Protein AF-A0A151Z3R8-F1 (afdb_monomer_lite)

Secondary structure (DSSP, 8-state):
--------------------S-------S----TTSPPPTTHHHHHHHHHHHHHHHHHHHHHHHHHHHHHHHHHHHHHHHHHHHHHHHHHHHHHHHHHHHHHHHHHHHHHHHHHHHHHHHHT----------------------

Foldseek 3Di:
DDDPPPPDDPPPPPPPPPVPPPVPDDDDPDDDDPPDDDDPCVVVVCVVVVVVVVVVVVVVVVVVVVVVVVVVVVVVVVVVVVVVVVVVVVVVVVVVVVVVVVVVVVVVVVVVVVVVVVVVVPPDPDDDDDDDDDDDDDDDDDDD

pLDDT: mean 78.14, std 20.74, range [36.41, 97.56]

Organism: Tieghemostelium lacteum (NCBI:txid361077)

Radius of gyration: 46.42 Å; chains: 1; bounding box: 82×91×121 Å

Sequence (144 aa):
MSENANKENDKGTSTGTGTGIGEDFKIIAHITSSTAGSCSGDFHVYRTQRRKEINRLEKLEQEEKETQENNDFIQRREAIILENELKVKKKAEQRKKTKQRKQHSQIRKKLKEAIKEQEEKHKPTTTTSDSQLNNDIQIKTTTN

InterPro domains:
  IPR009548 PRKR-interacting protein 1 [PF06658] (24-132)
  IPR009548 PRKR-interacting protein 1 [PTHR13507] (27-128)

Structure (mmCIF, N/CA/C/O backbone):
data_AF-A0A151Z3R8-F1
#
_entry.id   AF-A0A151Z3R8-F1
#
loop_
_atom_site.group_PDB
_atom_site.id
_atom_site.type_symbol
_atom_site.label_atom_id
_atom_site.label_alt_id
_atom_site.label_comp_id
_atom_site.label_asym_id
_atom_site.label_entity_id
_atom_site.label_seq_id
_atom_site.pdbx_PDB_ins_code
_atom_site.Cartn_x
_atom_site.Cartn_y
_atom_site.Cartn_z
_atom_site.occupancy
_atom_site.B_iso_or_equiv
_atom_site.auth_seq_id
_atom_site.auth_comp_id
_atom_site.auth_asym_id
_atom_site.auth_atom_id
_atom_site.pdbx_PDB_model_num
ATOM 1 N N . MET A 1 1 ? -13.350 47.259 5.252 1.00 46.69 1 MET A N 1
ATOM 2 C CA . MET A 1 1 ? -12.585 47.033 4.011 1.00 46.69 1 MET A CA 1
ATOM 3 C C . MET A 1 1 ? -11.923 45.678 4.147 1.00 46.69 1 MET A C 1
ATOM 5 O O . MET A 1 1 ? -10.962 45.537 4.887 1.00 46.69 1 MET A O 1
ATOM 9 N N . SER A 1 2 ? -12.594 44.670 3.602 1.00 53.25 2 SER A N 1
ATOM 10 C CA . SER A 1 2 ? -12.268 43.249 3.681 1.00 53.25 2 SER A CA 1
ATOM 11 C C . SER A 1 2 ? -11.411 42.849 2.489 1.00 53.25 2 SER A C 1
ATOM 13 O O . SER A 1 2 ? -11.847 43.055 1.360 1.00 53.25 2 SER A O 1
ATOM 15 N N . GLU A 1 3 ? -10.286 42.186 2.718 1.00 56.53 3 GLU A N 1
ATOM 16 C CA . GLU A 1 3 ? -9.608 41.417 1.672 1.00 56.53 3 GLU A CA 1
ATOM 17 C C . GLU A 1 3 ? -9.412 39.990 2.168 1.00 56.53 3 GLU A C 1
ATOM 19 O O . GLU A 1 3 ? -8.416 39.615 2.780 1.00 56.53 3 GLU A O 1
ATOM 24 N N . ASN A 1 4 ? -10.462 39.204 1.944 1.00 58.84 4 ASN A N 1
ATOM 25 C CA . ASN A 1 4 ? -10.446 37.758 2.038 1.00 58.84 4 ASN A CA 1
ATOM 26 C C . ASN A 1 4 ? -10.024 37.250 0.651 1.00 58.84 4 ASN A C 1
ATOM 28 O O . ASN A 1 4 ? -10.861 37.078 -0.234 1.00 58.84 4 ASN A O 1
ATOM 32 N N . ALA A 1 5 ? -8.717 37.123 0.419 1.00 60.62 5 ALA A N 1
ATOM 33 C CA . ALA A 1 5 ? -8.195 36.599 -0.836 1.00 60.62 5 ALA A CA 1
ATOM 34 C C . ALA A 1 5 ? -8.339 35.074 -0.827 1.00 60.62 5 ALA A C 1
ATOM 36 O O . ALA A 1 5 ? -7.552 34.354 -0.210 1.00 60.62 5 ALA A O 1
ATOM 37 N N . ASN A 1 6 ? -9.396 34.609 -1.494 1.00 62.31 6 ASN A N 1
ATOM 38 C CA . ASN A 1 6 ? -9.597 33.225 -1.893 1.00 62.31 6 ASN A CA 1
ATOM 39 C C . ASN A 1 6 ? -8.296 32.662 -2.472 1.00 62.31 6 ASN A C 1
ATOM 41 O O . ASN A 1 6 ? -7.887 33.005 -3.579 1.00 62.31 6 ASN A O 1
ATOM 45 N N . LYS A 1 7 ? -7.652 31.780 -1.707 1.00 57.34 7 LYS A N 1
ATOM 46 C CA . LYS A 1 7 ? -6.597 30.904 -2.201 1.00 57.34 7 LYS A CA 1
ATOM 47 C C . LYS A 1 7 ? -7.299 29.874 -3.077 1.00 57.34 7 LYS A C 1
ATOM 49 O O . LYS A 1 7 ? -7.835 28.886 -2.576 1.00 57.34 7 LYS A O 1
ATOM 54 N N . GLU A 1 8 ? -7.429 30.209 -4.355 1.00 55.72 8 GLU A N 1
ATOM 55 C CA . GLU A 1 8 ? -8.049 29.349 -5.348 1.00 55.72 8 GLU A CA 1
ATOM 56 C C . GLU A 1 8 ? -7.381 27.978 -5.304 1.00 55.72 8 GLU A C 1
ATOM 58 O O . GLU A 1 8 ? -6.158 27.833 -5.285 1.00 55.72 8 GLU A O 1
ATOM 63 N N . ASN A 1 9 ? -8.239 26.974 -5.189 1.00 55.72 9 ASN A N 1
ATOM 64 C CA . ASN A 1 9 ? -7.881 25.577 -5.195 1.00 55.72 9 ASN A CA 1
ATOM 65 C C . ASN A 1 9 ? -7.279 25.251 -6.565 1.00 55.72 9 ASN A C 1
ATOM 67 O O . ASN A 1 9 ? -8.022 24.963 -7.503 1.00 55.72 9 ASN A O 1
ATOM 71 N N . ASP A 1 10 ? -5.951 25.266 -6.665 1.00 49.81 10 ASP A N 1
ATOM 72 C CA . ASP A 1 10 ? -5.238 24.557 -7.721 1.00 49.81 10 ASP A CA 1
ATOM 73 C C . ASP A 1 10 ? -5.487 23.063 -7.497 1.00 49.81 10 ASP A C 1
ATOM 75 O O . ASP A 1 10 ? -4.781 22.366 -6.762 1.00 49.81 10 ASP A O 1
ATOM 79 N N . LYS A 1 11 ? -6.609 22.582 -8.038 1.00 50.00 11 LYS A N 1
ATOM 80 C CA . LYS A 1 11 ? -6.845 21.159 -8.199 1.00 50.00 11 LYS A CA 1
ATOM 81 C C . LYS A 1 11 ? -5.826 20.701 -9.224 1.00 50.00 11 LYS A C 1
ATOM 83 O O . LYS A 1 11 ? -6.122 20.698 -10.413 1.00 50.00 11 LYS A O 1
ATOM 88 N N . GLY A 1 12 ? -4.651 20.312 -8.732 1.00 43.31 12 GLY A N 1
ATOM 89 C CA . GLY A 1 12 ? -3.671 19.547 -9.477 1.00 43.31 12 GLY A CA 1
ATOM 90 C C . GLY A 1 12 ? -4.388 18.362 -10.102 1.00 43.31 12 GLY A C 1
ATOM 91 O O . GLY A 1 12 ? -4.686 17.367 -9.440 1.00 43.31 12 GLY A O 1
ATOM 92 N N . THR A 1 13 ? -4.761 18.530 -11.365 1.00 46.94 13 THR A N 1
ATOM 93 C CA . THR A 1 13 ? -5.327 17.489 -12.203 1.00 46.94 13 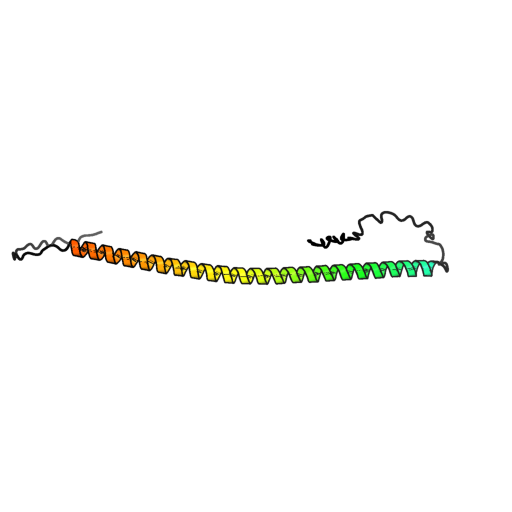THR A CA 1
ATOM 94 C C . THR A 1 13 ? -4.315 16.362 -12.155 1.00 46.94 13 THR A C 1
ATOM 96 O O . THR A 1 13 ? -3.179 16.549 -12.587 1.00 46.94 13 THR A O 1
ATOM 99 N N . SER A 1 14 ? -4.680 15.224 -11.563 1.00 47.03 14 SER A N 1
ATOM 100 C CA . SER A 1 14 ? -3.829 14.045 -11.589 1.00 47.03 14 SER A CA 1
ATOM 101 C C . SER A 1 14 ? -3.620 13.710 -13.058 1.00 47.03 14 SER A C 1
ATOM 103 O O . SER A 1 14 ? -4.516 13.166 -13.708 1.00 47.03 14 SER A O 1
ATOM 105 N N . THR A 1 15 ? -2.465 14.071 -13.608 1.00 45.28 15 THR A N 1
ATOM 106 C CA . THR A 1 15 ? -2.008 13.571 -14.897 1.00 45.28 15 THR A CA 1
ATOM 107 C C . THR A 1 15 ? -1.653 12.112 -14.673 1.00 45.28 15 THR A C 1
ATOM 109 O O . THR A 1 15 ? -0.485 11.732 -14.603 1.00 45.28 15 THR A O 1
ATOM 112 N N . GLY A 1 16 ? -2.688 11.293 -14.485 1.00 47.25 16 GLY A N 1
ATOM 113 C CA . GLY A 1 16 ? -2.610 9.867 -14.666 1.00 47.25 16 GLY A CA 1
ATOM 114 C C . GLY A 1 16 ? -2.207 9.691 -16.112 1.00 47.25 16 GLY A C 1
ATOM 115 O O . GLY A 1 16 ? -3.046 9.715 -17.008 1.00 47.25 16 GLY A O 1
ATOM 116 N N . THR A 1 17 ? -0.908 9.547 -16.347 1.00 50.28 17 THR A N 1
ATOM 117 C CA . THR A 1 17 ? -0.394 8.941 -17.568 1.00 50.28 17 THR A CA 1
ATOM 118 C C . THR A 1 17 ? -0.711 7.455 -17.469 1.00 50.28 17 THR A C 1
ATOM 120 O O . THR A 1 17 ? 0.167 6.600 -17.388 1.00 50.28 17 THR A O 1
ATOM 123 N N . GLY A 1 18 ? -2.014 7.153 -17.428 1.00 45.25 18 GLY A N 1
ATOM 124 C CA . GLY A 1 18 ? -2.528 5.849 -17.767 1.00 45.25 18 GLY A CA 1
ATOM 125 C C . GLY A 1 18 ? -1.979 5.596 -19.151 1.00 45.25 18 GLY A C 1
ATOM 126 O O . GLY A 1 18 ? -2.388 6.239 -20.116 1.00 45.25 18 GLY A O 1
ATOM 127 N N . THR A 1 19 ? -0.971 4.734 -19.222 1.00 54.62 19 THR A N 1
ATOM 128 C CA . THR A 1 19 ? -0.481 4.197 -20.484 1.00 54.62 19 THR A CA 1
ATOM 129 C C . THR A 1 19 ? -1.569 3.225 -20.918 1.00 54.62 19 THR A C 1
ATOM 131 O O . THR A 1 19 ? -1.480 2.017 -20.728 1.00 54.62 19 THR A O 1
ATOM 134 N N . GLY A 1 20 ? -2.699 3.806 -21.322 1.00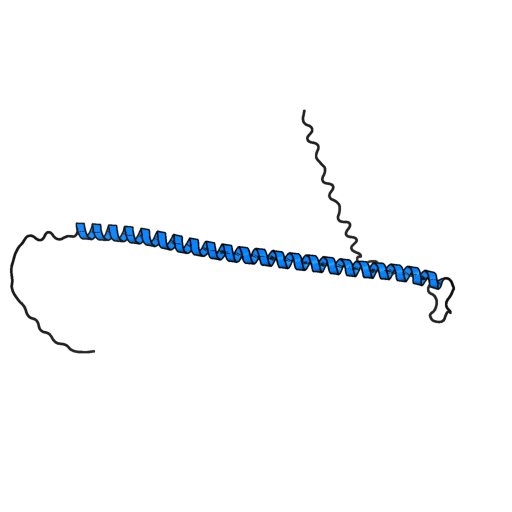 45.22 20 GLY A N 1
ATOM 135 C CA . GLY A 1 20 ? -3.838 3.101 -21.851 1.00 45.22 20 GLY A CA 1
ATOM 136 C C . GLY A 1 20 ? -3.375 2.425 -23.123 1.00 45.22 20 GLY A C 1
ATOM 137 O O . GLY A 1 20 ? -2.820 3.084 -23.997 1.00 45.22 20 GLY A O 1
ATOM 138 N N . ILE A 1 21 ? -3.548 1.107 -23.148 1.00 51.25 21 ILE A N 1
ATOM 139 C CA . ILE A 1 21 ? -4.017 0.297 -24.280 1.00 51.25 21 ILE A CA 1
ATOM 140 C C . ILE A 1 21 ? -4.467 1.211 -25.438 1.00 51.25 21 ILE A C 1
ATOM 142 O O . ILE A 1 21 ? -5.601 1.680 -25.458 1.00 51.25 21 ILE A O 1
ATOM 146 N N . GLY A 1 22 ? -3.528 1.613 -26.285 1.00 48.06 22 GLY A N 1
ATOM 147 C CA . GLY A 1 22 ? -3.588 2.883 -27.013 1.00 48.06 22 GLY A CA 1
ATOM 148 C C . GLY A 1 22 ? -2.234 3.320 -27.575 1.00 48.06 22 GLY A C 1
ATOM 149 O O . GLY A 1 22 ? -2.182 4.203 -28.426 1.00 48.06 22 GLY A O 1
ATOM 150 N N . GLU A 1 23 ? -1.140 2.632 -27.229 1.00 62.19 23 GLU A N 1
ATOM 151 C CA . GLU A 1 23 ? -0.006 2.477 -28.155 1.00 62.19 23 GLU A CA 1
ATOM 152 C C . GLU A 1 23 ? -0.317 1.393 -29.206 1.00 62.19 23 GLU A C 1
ATOM 154 O O . GLU A 1 23 ? 0.480 0.498 -29.489 1.00 62.19 23 GLU A O 1
ATOM 159 N N . ASP A 1 24 ? -1.513 1.452 -29.784 1.00 61.38 24 ASP A N 1
ATOM 160 C CA . ASP A 1 24 ? -1.998 0.446 -30.714 1.00 61.38 24 ASP A CA 1
ATOM 161 C C . ASP A 1 24 ? -1.478 0.792 -32.119 1.00 61.38 24 ASP A C 1
ATOM 163 O O . ASP A 1 24 ? -1.947 1.704 -32.796 1.00 61.38 24 ASP A O 1
ATOM 167 N N . PHE A 1 25 ? -0.452 0.038 -32.524 1.00 64.94 25 PHE A N 1
ATOM 168 C CA . PHE A 1 25 ? 0.170 -0.025 -33.854 1.00 64.94 25 PHE A CA 1
ATOM 169 C C . PHE A 1 25 ? 0.959 1.205 -34.316 1.00 64.94 25 PHE A C 1
ATOM 171 O O . PHE A 1 25 ? 0.612 1.906 -35.269 1.00 64.94 25 PHE A O 1
ATOM 178 N N . LYS A 1 26 ? 2.163 1.364 -33.756 1.00 69.44 26 LYS A N 1
ATOM 179 C CA . LYS A 1 26 ? 3.213 2.134 -34.428 1.00 69.44 26 LYS A CA 1
ATOM 180 C C . LYS A 1 26 ? 3.757 1.347 -35.624 1.00 69.44 26 LYS A C 1
ATOM 182 O O . LYS A 1 26 ? 4.603 0.471 -35.462 1.00 69.44 26 LYS A O 1
ATOM 187 N N . ILE A 1 27 ? 3.308 1.692 -36.830 1.00 79.75 27 ILE A N 1
ATOM 188 C CA . ILE A 1 27 ? 3.903 1.188 -38.074 1.00 79.75 27 ILE A CA 1
ATOM 189 C C . ILE A 1 27 ? 5.352 1.683 -38.138 1.00 79.75 27 ILE A C 1
ATOM 191 O O . ILE A 1 27 ? 5.622 2.884 -38.215 1.00 79.75 27 ILE A O 1
ATOM 195 N N . ILE A 1 28 ? 6.301 0.753 -38.056 1.00 77.06 28 ILE A N 1
ATOM 196 C CA . ILE A 1 28 ? 7.723 1.058 -38.195 1.00 77.06 28 ILE A CA 1
ATOM 197 C C . ILE A 1 28 ? 8.005 1.165 -39.690 1.00 77.06 28 ILE A C 1
ATOM 199 O O . ILE A 1 28 ? 7.941 0.175 -40.408 1.00 77.06 28 ILE A O 1
ATOM 203 N N . ALA A 1 29 ? 8.304 2.376 -40.159 1.00 78.56 29 ALA A N 1
ATOM 204 C CA . ALA A 1 29 ? 8.536 2.626 -41.580 1.00 78.56 29 ALA A CA 1
ATOM 205 C C . ALA A 1 29 ? 9.744 1.848 -42.134 1.00 78.56 29 ALA A C 1
ATOM 207 O O . ALA A 1 29 ? 9.751 1.482 -43.305 1.00 78.56 29 ALA A O 1
ATOM 208 N N . HIS A 1 30 ? 10.765 1.591 -41.308 1.00 75.88 30 HIS A N 1
ATOM 209 C CA . HIS A 1 30 ? 12.004 0.927 -41.719 1.00 75.88 30 HIS A CA 1
ATOM 210 C C . HIS A 1 30 ? 12.158 -0.400 -40.966 1.00 75.88 30 HIS A C 1
ATOM 212 O O . HIS A 1 30 ? 12.635 -0.423 -39.831 1.00 75.88 30 HIS A O 1
ATOM 218 N N . ILE A 1 31 ? 11.720 -1.496 -41.589 1.00 79.38 31 ILE A N 1
ATOM 219 C CA . ILE A 1 31 ? 11.877 -2.860 -41.071 1.00 79.38 31 ILE A CA 1
ATOM 220 C C . ILE A 1 31 ? 12.889 -3.577 -41.959 1.00 79.38 31 ILE A C 1
ATOM 222 O O . ILE A 1 31 ? 12.653 -3.790 -43.147 1.00 79.38 31 ILE A O 1
ATOM 226 N N . THR A 1 32 ? 14.028 -3.931 -41.376 1.00 80.31 32 THR A N 1
ATOM 227 C CA . THR A 1 32 ? 15.046 -4.751 -42.032 1.00 80.31 32 THR A CA 1
ATOM 228 C C . THR A 1 32 ? 14.497 -6.170 -42.225 1.00 80.31 32 THR A C 1
ATOM 230 O O . THR A 1 32 ? 13.877 -6.725 -41.316 1.00 80.31 32 THR A O 1
ATOM 233 N N . SER A 1 33 ? 14.679 -6.759 -43.410 1.00 84.94 33 SER A N 1
ATOM 234 C CA . SER A 1 33 ? 14.212 -8.124 -43.679 1.00 84.94 33 SER A CA 1
ATOM 235 C C . SER A 1 33 ? 14.970 -9.144 -42.824 1.00 84.94 33 SER A C 1
ATOM 237 O O . SER A 1 33 ? 16.134 -8.942 -42.485 1.00 84.94 33 SER A O 1
ATOM 239 N N . SER A 1 34 ? 14.335 -10.274 -42.499 1.00 81.31 34 SER A N 1
ATOM 240 C CA . SER A 1 34 ? 14.901 -11.306 -41.610 1.00 81.31 34 SER A CA 1
ATOM 241 C C . SER A 1 34 ? 16.212 -11.936 -42.106 1.00 81.31 34 SER A C 1
ATOM 243 O O . SER A 1 34 ? 16.874 -12.634 -41.346 1.00 81.31 34 SER A O 1
ATOM 245 N N . THR A 1 35 ? 16.583 -11.707 -43.369 1.00 83.31 35 THR A N 1
ATOM 246 C CA . THR A 1 35 ? 17.795 -12.234 -44.013 1.00 83.31 35 THR A CA 1
ATOM 247 C C . THR A 1 35 ? 18.821 -11.157 -44.365 1.00 83.31 35 THR A C 1
ATOM 249 O O . THR A 1 35 ? 19.865 -11.485 -44.927 1.00 83.31 35 THR A O 1
ATOM 252 N N . ALA A 1 36 ? 18.544 -9.877 -44.104 1.00 83.75 36 ALA A N 1
ATOM 253 C CA . ALA A 1 36 ? 19.533 -8.833 -44.334 1.00 83.75 36 ALA A CA 1
ATOM 254 C C . ALA A 1 36 ? 20.613 -8.881 -43.240 1.00 83.75 36 ALA A C 1
ATOM 256 O O . ALA A 1 36 ? 20.323 -9.106 -42.066 1.00 83.75 36 ALA A O 1
ATOM 257 N N . GLY A 1 37 ? 21.875 -8.698 -43.636 1.00 83.00 37 GLY A N 1
ATOM 258 C CA . GLY A 1 37 ? 22.994 -8.617 -42.696 1.00 83.00 37 GLY A CA 1
ATOM 259 C C . GLY A 1 37 ? 22.893 -7.385 -41.793 1.00 83.00 37 GLY A C 1
ATOM 260 O O . GLY A 1 37 ? 22.216 -6.415 -42.134 1.00 83.00 37 GLY A O 1
ATOM 261 N N . SER A 1 38 ? 23.589 -7.407 -40.652 1.00 85.38 38 SER A N 1
ATOM 262 C CA . SER A 1 38 ? 23.593 -6.262 -39.737 1.00 85.38 38 SER A CA 1
ATOM 263 C C . SER A 1 38 ? 24.227 -5.037 -40.395 1.00 85.38 38 SER A C 1
ATOM 265 O O . SER A 1 38 ? 25.351 -5.091 -40.901 1.00 85.38 38 SER A O 1
ATOM 267 N N . CYS A 1 39 ? 23.494 -3.929 -40.378 1.00 83.19 39 CYS A N 1
ATOM 268 C CA . CYS A 1 39 ? 23.944 -2.631 -40.855 1.00 83.19 39 CYS A CA 1
ATOM 269 C C . CYS A 1 39 ? 24.474 -1.791 -39.681 1.00 83.19 39 CYS A C 1
ATOM 271 O O . CYS A 1 39 ? 24.040 -1.937 -38.540 1.00 83.19 39 CYS A O 1
ATOM 273 N N . SER A 1 40 ? 25.373 -0.840 -39.944 1.00 89.50 40 SER A N 1
ATOM 274 C CA . SER A 1 40 ? 25.941 0.056 -38.920 1.00 89.50 40 SER A CA 1
ATOM 275 C C . SER A 1 40 ? 24.892 0.880 -38.152 1.00 89.50 40 SER A C 1
ATOM 277 O O . SER A 1 40 ? 25.147 1.307 -37.025 1.00 89.50 40 SER A O 1
ATOM 279 N N . GLY A 1 41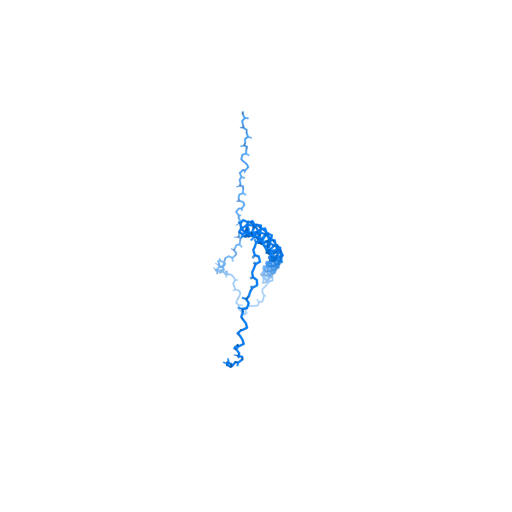 ? 23.699 1.077 -38.724 1.00 86.81 41 GLY A N 1
ATOM 280 C CA . GLY A 1 41 ? 22.569 1.750 -38.077 1.00 86.81 41 GLY A CA 1
ATOM 281 C C . GLY A 1 41 ? 21.817 0.899 -37.045 1.00 86.81 41 GLY A C 1
ATOM 282 O O . GLY A 1 41 ? 21.217 1.458 -36.121 1.00 86.81 41 GLY A O 1
ATOM 283 N N . ASP A 1 42 ? 21.893 -0.432 -37.136 1.00 87.31 42 ASP A N 1
ATOM 284 C CA . ASP A 1 42 ? 21.137 -1.352 -36.270 1.00 87.31 42 ASP A CA 1
ATOM 285 C C . ASP A 1 42 ? 21.562 -1.226 -34.805 1.00 87.31 42 ASP A C 1
ATOM 287 O O . ASP A 1 42 ? 20.744 -1.328 -33.888 1.00 87.31 42 ASP A O 1
ATOM 291 N N . PHE A 1 43 ? 22.839 -0.910 -34.570 1.00 89.62 43 PHE A N 1
ATOM 292 C CA . PHE A 1 43 ? 23.370 -0.680 -33.230 1.00 89.62 43 PHE A CA 1
ATOM 293 C C . PHE A 1 43 ? 22.625 0.444 -32.494 1.00 89.62 43 PHE A C 1
ATOM 295 O O . PHE A 1 43 ? 22.316 0.333 -31.304 1.00 89.62 43 PHE A O 1
ATOM 302 N N . HIS A 1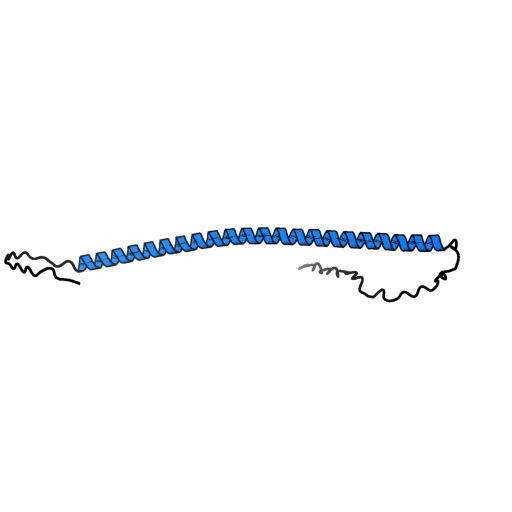 44 ? 22.316 1.545 -33.181 1.00 91.38 44 HIS A N 1
ATOM 303 C CA . HIS A 1 44 ? 21.597 2.659 -32.567 1.00 91.38 44 HIS A CA 1
ATOM 304 C C . HIS A 1 44 ? 20.122 2.336 -32.335 1.00 91.38 44 HIS A C 1
ATOM 306 O O . HIS A 1 44 ? 19.580 2.725 -31.296 1.00 91.38 44 HIS A O 1
ATOM 312 N N . VAL A 1 45 ? 19.499 1.572 -33.235 1.00 88.06 45 VAL A N 1
ATOM 313 C CA . VAL A 1 45 ? 18.132 1.071 -33.044 1.00 88.06 45 VAL A CA 1
ATOM 314 C C . VAL A 1 45 ? 18.068 0.209 -31.784 1.00 88.06 45 VAL A C 1
ATOM 316 O O . VAL A 1 45 ? 17.316 0.543 -30.867 1.00 88.06 45 VAL A O 1
ATOM 319 N N . TYR A 1 46 ? 18.947 -0.790 -31.660 1.00 90.94 46 TYR A N 1
ATOM 320 C CA . TYR A 1 46 ? 19.037 -1.631 -30.465 1.00 90.94 46 TYR A CA 1
ATOM 321 C C . TYR A 1 46 ? 19.286 -0.811 -29.197 1.00 90.94 46 TYR A C 1
ATOM 323 O O . TYR A 1 46 ? 18.584 -0.974 -28.202 1.00 90.94 46 TYR A O 1
ATOM 331 N N . ARG A 1 47 ? 20.237 0.131 -29.220 1.00 94.50 47 ARG A N 1
ATOM 332 C CA . ARG A 1 47 ? 20.548 0.972 -28.052 1.00 94.50 47 ARG A CA 1
ATOM 333 C C . ARG A 1 47 ? 19.335 1.773 -27.574 1.00 94.50 47 ARG A C 1
ATOM 335 O O . ARG A 1 47 ? 19.114 1.887 -26.368 1.00 94.50 47 ARG A O 1
ATOM 342 N N . THR A 1 48 ? 18.563 2.349 -28.495 1.00 93.31 48 THR A N 1
ATOM 343 C CA . THR A 1 48 ? 17.358 3.115 -28.140 1.00 93.31 48 THR A CA 1
ATOM 344 C C . THR A 1 48 ? 16.232 2.214 -27.643 1.00 93.31 48 THR A C 1
ATOM 346 O O . THR A 1 48 ? 15.609 2.546 -26.637 1.00 93.31 48 THR A O 1
ATOM 349 N N . GLN A 1 49 ? 16.008 1.065 -28.287 1.00 91.06 49 GLN A N 1
ATOM 350 C CA . GLN A 1 49 ? 15.011 0.081 -27.867 1.00 91.06 49 GLN A CA 1
ATOM 351 C C . GLN A 1 49 ? 15.336 -0.485 -26.484 1.00 91.06 49 GLN A C 1
ATOM 353 O O . GLN A 1 49 ? 14.480 -0.482 -25.607 1.00 91.06 49 GLN A O 1
ATOM 358 N N . ARG A 1 50 ? 16.592 -0.878 -26.251 1.00 95.88 50 ARG A N 1
ATOM 359 C CA . ARG A 1 50 ? 17.059 -1.386 -24.960 1.00 95.88 50 ARG A CA 1
ATOM 360 C C . ARG A 1 50 ? 16.865 -0.365 -23.846 1.00 95.88 50 ARG A C 1
ATOM 362 O O . ARG A 1 50 ? 16.430 -0.731 -22.766 1.00 95.88 50 ARG A O 1
ATOM 369 N N . ARG A 1 51 ? 17.169 0.915 -24.096 1.00 96.56 51 ARG A N 1
ATOM 370 C CA . ARG A 1 51 ? 16.942 1.977 -23.102 1.00 96.56 51 ARG A CA 1
ATOM 371 C C . ARG A 1 51 ? 15.460 2.116 -22.757 1.00 96.56 51 ARG A C 1
ATOM 373 O O . ARG A 1 51 ? 15.129 2.230 -21.588 1.00 96.56 51 ARG A O 1
ATOM 380 N N . LYS A 1 52 ? 14.581 2.103 -23.763 1.00 93.75 52 LYS A N 1
ATOM 381 C CA . LYS A 1 52 ? 13.130 2.151 -23.534 1.00 93.75 52 LYS A CA 1
AT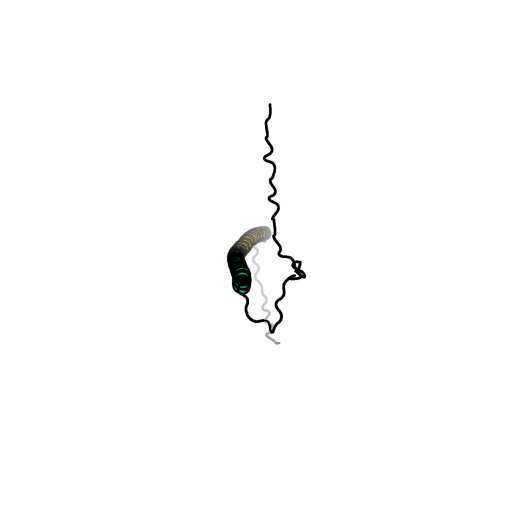OM 382 C C . LYS A 1 52 ? 12.655 0.962 -22.711 1.00 93.75 52 LYS A C 1
ATOM 384 O O . LYS A 1 52 ? 11.870 1.152 -21.795 1.00 93.75 52 LYS A O 1
ATOM 389 N N . GLU A 1 53 ? 13.160 -0.226 -23.020 1.00 95.12 53 GLU A N 1
ATOM 390 C CA . GLU A 1 53 ? 12.781 -1.442 -22.311 1.00 95.12 53 GLU A CA 1
ATOM 391 C C . GLU A 1 53 ? 13.269 -1.444 -20.861 1.00 95.12 53 GLU A C 1
ATOM 393 O O . GLU A 1 53 ? 12.491 -1.749 -19.970 1.00 95.12 53 GLU A O 1
ATOM 398 N N . ILE A 1 54 ? 14.510 -1.024 -20.601 1.00 96.88 54 ILE A N 1
ATOM 399 C CA . ILE A 1 54 ? 15.024 -0.892 -19.228 1.00 96.88 54 ILE A CA 1
ATOM 400 C C . ILE A 1 54 ? 14.172 0.093 -18.431 1.00 96.88 54 ILE A C 1
ATOM 402 O O . ILE A 1 54 ? 13.675 -0.266 -17.373 1.00 96.88 54 ILE A O 1
ATOM 406 N N . ASN A 1 55 ? 13.911 1.283 -18.977 1.00 95.38 55 ASN A N 1
ATOM 407 C CA . ASN A 1 55 ? 13.063 2.269 -18.308 1.00 95.38 55 ASN A CA 1
ATOM 408 C C . ASN A 1 55 ? 11.641 1.730 -18.052 1.00 95.38 55 ASN A C 1
ATOM 410 O O . ASN A 1 55 ? 11.018 2.070 -17.049 1.00 95.38 55 ASN A O 1
ATOM 414 N N . ARG A 1 56 ? 11.105 0.914 -18.971 1.00 95.50 56 ARG A N 1
ATOM 415 C CA . ARG A 1 56 ? 9.794 0.270 -18.820 1.00 95.50 56 ARG A CA 1
ATOM 416 C C . ARG A 1 56 ? 9.805 -0.741 -17.674 1.00 95.50 56 ARG A C 1
ATOM 418 O O . ARG A 1 56 ? 8.874 -0.738 -16.878 1.00 95.50 56 ARG A O 1
ATOM 425 N N . LEU A 1 57 ? 10.835 -1.584 -17.598 1.00 95.94 57 LEU A N 1
ATOM 426 C CA . LEU A 1 57 ? 11.003 -2.564 -16.524 1.00 95.94 57 LEU A CA 1
ATOM 427 C C . LEU A 1 57 ? 11.183 -1.873 -15.168 1.00 95.94 57 LEU A C 1
ATOM 429 O O . LEU A 1 57 ? 10.458 -2.196 -14.237 1.00 95.94 57 LEU A O 1
ATOM 433 N N . GLU A 1 58 ? 12.046 -0.859 -15.089 1.00 96.56 58 GLU A N 1
ATOM 434 C CA . GLU A 1 58 ? 12.264 -0.069 -13.868 1.00 96.56 58 GLU A CA 1
ATOM 435 C C . GLU A 1 58 ? 10.967 0.582 -13.367 1.00 96.56 58 GLU A C 1
ATOM 437 O O . GLU A 1 58 ? 10.674 0.547 -12.173 1.00 96.56 58 GLU A O 1
ATOM 442 N N . LYS A 1 59 ? 10.151 1.137 -14.275 1.00 95.75 59 LYS A N 1
ATOM 443 C CA . LYS A 1 59 ? 8.850 1.719 -13.920 1.00 95.75 59 LYS A CA 1
ATOM 444 C C . LYS A 1 59 ? 7.884 0.666 -13.370 1.00 95.75 59 LYS A C 1
ATOM 446 O O . LYS A 1 59 ? 7.229 0.925 -12.367 1.00 95.75 59 LYS A O 1
ATOM 451 N N . LEU A 1 60 ? 7.806 -0.505 -14.004 1.00 94.00 60 LEU A N 1
ATOM 452 C CA . LEU A 1 60 ? 6.947 -1.595 -13.533 1.00 94.00 60 LEU A CA 1
ATOM 453 C C . LEU A 1 60 ? 7.384 -2.120 -12.162 1.00 94.00 60 LEU A C 1
ATOM 455 O O . LEU A 1 60 ? 6.539 -2.316 -11.296 1.00 94.00 60 LEU A O 1
ATOM 459 N N . GLU A 1 61 ? 8.687 -2.304 -11.946 1.00 96.75 61 GLU A N 1
ATOM 460 C CA . GLU A 1 61 ? 9.233 -2.730 -10.651 1.00 96.75 61 GLU A CA 1
ATOM 461 C C . GLU A 1 61 ? 8.957 -1.694 -9.552 1.00 96.75 61 GLU A C 1
ATOM 463 O O . GLU A 1 61 ? 8.605 -2.051 -8.425 1.00 96.75 61 GLU A O 1
ATOM 468 N N . GLN A 1 62 ? 9.078 -0.402 -9.872 1.00 96.75 62 GLN A N 1
ATOM 469 C CA . GLN A 1 62 ? 8.763 0.671 -8.934 1.00 96.75 62 GLN A CA 1
ATOM 470 C C . GLN A 1 62 ? 7.269 0.697 -8.580 1.00 96.75 62 GLN A C 1
ATOM 472 O O . GLN A 1 62 ? 6.931 0.755 -7.399 1.00 96.75 62 GLN A O 1
ATOM 477 N N . GLU A 1 63 ? 6.382 0.621 -9.574 1.00 95.69 63 GLU A N 1
ATOM 478 C CA . GLU A 1 63 ? 4.931 0.566 -9.356 1.00 95.69 63 GLU A CA 1
ATOM 479 C C . GLU A 1 63 ? 4.543 -0.659 -8.516 1.00 95.69 63 GLU A C 1
ATOM 481 O O . GLU A 1 63 ? 3.769 -0.546 -7.564 1.00 95.69 63 GLU A O 1
ATOM 486 N N . GLU A 1 64 ? 5.121 -1.827 -8.806 1.00 97.19 64 GLU A N 1
ATOM 487 C CA . GLU A 1 64 ? 4.892 -3.037 -8.020 1.00 97.19 64 GLU A CA 1
ATOM 488 C C . GLU A 1 64 ? 5.308 -2.831 -6.559 1.00 97.19 64 GLU A C 1
ATOM 490 O O . GLU A 1 64 ? 4.517 -3.086 -5.649 1.00 97.19 64 GLU A O 1
ATOM 495 N N . LYS A 1 65 ? 6.503 -2.290 -6.319 1.00 97.25 65 LYS A N 1
ATOM 496 C CA . LYS A 1 65 ? 6.981 -2.005 -4.965 1.00 97.25 65 LYS A CA 1
ATOM 497 C C . LYS A 1 65 ? 6.066 -1.027 -4.222 1.00 97.25 65 LYS A C 1
ATOM 499 O O . LYS A 1 65 ? 5.697 -1.287 -3.078 1.00 97.25 65 LYS A O 1
ATOM 504 N N . GLU A 1 66 ? 5.655 0.062 -4.866 1.00 96.94 66 GLU A N 1
ATOM 505 C CA . GLU A 1 66 ? 4.741 1.047 -4.277 1.00 96.94 66 GLU A CA 1
ATOM 506 C C . GLU A 1 66 ? 3.376 0.426 -3.937 1.00 96.94 66 GLU A C 1
ATOM 508 O O . GLU A 1 66 ? 2.809 0.696 -2.874 1.00 96.94 66 GLU A O 1
ATOM 513 N N . THR A 1 67 ? 2.838 -0.440 -4.802 1.00 95.88 67 THR A N 1
ATOM 514 C CA . THR A 1 67 ? 1.575 -1.142 -4.518 1.00 95.88 67 THR A CA 1
ATOM 515 C C . THR A 1 67 ? 1.711 -2.133 -3.363 1.00 95.88 67 THR A C 1
ATOM 517 O O . THR A 1 67 ? 0.825 -2.182 -2.508 1.00 95.88 67 THR A O 1
ATOM 520 N N . GLN A 1 68 ? 2.817 -2.878 -3.281 1.00 97.56 68 GLN A N 1
ATOM 521 C CA . GLN A 1 68 ? 3.096 -3.793 -2.171 1.00 97.56 68 GLN A CA 1
ATOM 522 C C . GLN A 1 68 ? 3.219 -3.038 -0.841 1.00 97.56 68 GLN A C 1
ATOM 524 O O . GLN A 1 68 ? 2.541 -3.387 0.124 1.00 97.56 68 GLN A O 1
ATOM 529 N N . GLU A 1 69 ? 4.002 -1.957 -0.797 1.00 97.19 69 GLU A N 1
A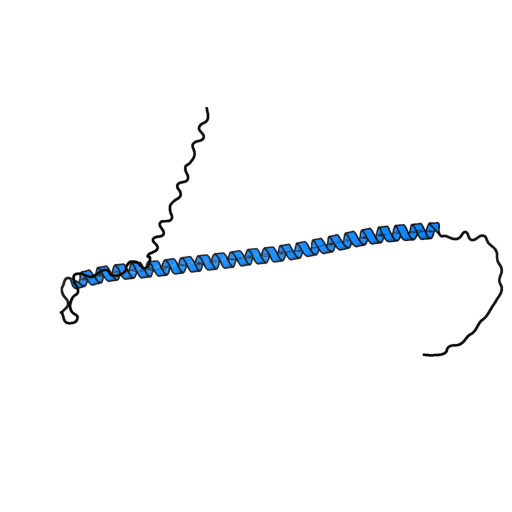TOM 530 C CA . GLU A 1 69 ? 4.176 -1.133 0.406 1.00 97.19 69 GLU A CA 1
ATOM 531 C C . GLU A 1 69 ? 2.851 -0.513 0.880 1.00 97.19 69 GLU A C 1
ATOM 533 O O . GLU A 1 69 ? 2.547 -0.515 2.078 1.00 97.19 69 GLU A O 1
ATOM 538 N N . ASN A 1 70 ? 2.021 -0.034 -0.052 1.00 96.69 70 ASN A N 1
ATOM 539 C CA . ASN A 1 70 ? 0.694 0.494 0.263 1.00 96.69 70 ASN A CA 1
ATOM 540 C C . ASN A 1 70 ? -0.250 -0.589 0.801 1.00 96.69 70 ASN A C 1
ATOM 542 O O . ASN A 1 70 ? -0.946 -0.357 1.793 1.00 96.69 70 ASN A O 1
ATOM 546 N N . ASN A 1 71 ? -0.265 -1.772 0.184 1.00 97.44 71 ASN A N 1
ATOM 547 C CA . ASN A 1 71 ? -1.082 -2.897 0.639 1.00 97.44 71 ASN A CA 1
ATOM 548 C C . ASN A 1 71 ? -0.677 -3.340 2.050 1.00 97.44 71 ASN A C 1
ATOM 550 O O . ASN A 1 71 ? -1.540 -3.506 2.914 1.00 97.44 71 ASN A O 1
ATOM 554 N N . ASP A 1 72 ? 0.623 -3.456 2.314 1.00 97.31 72 ASP A N 1
ATOM 555 C CA . ASP A 1 72 ? 1.157 -3.791 3.635 1.00 97.31 72 ASP A CA 1
ATOM 556 C C . ASP A 1 72 ? 0.790 -2.737 4.682 1.00 97.31 72 ASP A C 1
ATOM 558 O O . ASP A 1 72 ? 0.422 -3.063 5.816 1.00 97.31 72 ASP A O 1
ATOM 562 N N . PHE A 1 73 ? 0.863 -1.456 4.317 1.00 97.56 73 PHE A N 1
ATOM 563 C CA . PHE A 1 73 ? 0.472 -0.364 5.199 1.00 97.56 73 PHE A CA 1
ATOM 564 C C . PHE A 1 73 ? -1.018 -0.422 5.554 1.00 97.56 73 PHE A C 1
ATOM 566 O O . PHE A 1 73 ? -1.374 -0.306 6.732 1.00 97.56 73 PHE A O 1
ATOM 573 N N . ILE A 1 74 ? -1.886 -0.635 4.560 1.00 97.25 74 ILE A N 1
ATOM 574 C CA . ILE A 1 74 ? -3.334 -0.760 4.762 1.00 97.25 74 ILE A CA 1
ATOM 575 C C . ILE A 1 74 ? -3.633 -1.949 5.678 1.00 97.25 74 ILE A C 1
ATOM 577 O O . ILE A 1 74 ? -4.310 -1.769 6.690 1.00 97.25 74 ILE A O 1
ATOM 581 N N . GLN A 1 75 ? -3.048 -3.119 5.411 1.00 97.56 75 GLN A N 1
ATOM 582 C CA . GLN A 1 75 ? -3.241 -4.312 6.241 1.00 97.56 75 GLN A CA 1
ATOM 583 C C . GLN A 1 75 ? -2.811 -4.086 7.697 1.00 97.56 75 GLN A C 1
ATOM 585 O O . GLN A 1 75 ? -3.550 -4.413 8.629 1.00 97.56 75 GLN A O 1
ATOM 590 N N . ARG A 1 76 ? -1.639 -3.475 7.928 1.00 97.12 76 ARG A N 1
ATOM 591 C CA . ARG A 1 76 ? -1.169 -3.150 9.288 1.00 97.12 76 ARG A CA 1
ATOM 592 C C . ARG A 1 76 ? -2.108 -2.175 9.990 1.00 97.12 76 ARG A C 1
ATOM 594 O O . ARG A 1 76 ? -2.418 -2.350 11.169 1.00 97.12 76 ARG A O 1
ATOM 601 N N . ARG A 1 77 ? -2.573 -1.149 9.277 1.00 97.50 77 ARG A N 1
ATOM 602 C CA . ARG A 1 77 ? -3.509 -0.157 9.812 1.00 97.50 77 ARG A CA 1
ATOM 603 C C . ARG A 1 77 ? -4.836 -0.803 10.204 1.00 97.50 77 ARG A C 1
ATOM 605 O O . ARG A 1 77 ? -5.328 -0.548 11.302 1.00 97.50 77 ARG A O 1
ATOM 612 N N . GLU A 1 78 ? -5.400 -1.635 9.338 1.00 97.12 78 GLU A N 1
ATOM 613 C CA . GLU A 1 78 ? -6.653 -2.348 9.591 1.00 97.12 78 GLU A CA 1
ATOM 614 C C . GLU A 1 78 ? -6.531 -3.303 10.781 1.00 97.12 78 GLU A C 1
ATOM 616 O O . GLU A 1 78 ? -7.405 -3.307 11.649 1.00 97.12 78 GLU A O 1
ATOM 621 N N . ALA A 1 79 ? -5.415 -4.029 10.897 1.00 96.81 79 ALA A N 1
ATOM 622 C CA . ALA A 1 79 ? -5.149 -4.903 12.038 1.00 96.81 79 ALA A CA 1
ATOM 623 C C . ALA A 1 79 ? -5.127 -4.132 13.371 1.00 96.81 79 ALA A C 1
ATOM 625 O O . ALA A 1 79 ? -5.758 -4.552 14.344 1.00 96.81 79 ALA A O 1
ATOM 626 N N . ILE A 1 80 ? -4.463 -2.970 13.412 1.00 97.31 80 ILE A N 1
ATOM 627 C CA . ILE A 1 80 ? -4.414 -2.110 14.606 1.00 97.31 80 ILE A CA 1
ATOM 628 C C . ILE A 1 80 ? -5.806 -1.566 14.951 1.00 97.31 80 ILE A C 1
ATOM 630 O O . ILE A 1 80 ? -6.192 -1.535 16.124 1.00 97.31 80 ILE A O 1
ATOM 634 N N . ILE A 1 81 ? -6.573 -1.124 13.950 1.00 97.50 81 ILE A N 1
ATOM 635 C CA . ILE A 1 81 ? -7.943 -0.636 14.155 1.00 97.50 81 ILE A CA 1
ATOM 636 C C . ILE A 1 81 ? -8.812 -1.756 14.728 1.00 97.50 81 ILE A C 1
ATOM 638 O O . ILE A 1 81 ? -9.466 -1.548 15.751 1.00 97.50 81 ILE A O 1
ATOM 642 N N . LEU A 1 82 ? -8.756 -2.953 14.143 1.00 97.50 82 LEU A N 1
ATOM 643 C CA . LEU A 1 82 ? -9.514 -4.110 14.606 1.00 97.50 82 LEU A CA 1
ATOM 644 C C . LEU A 1 82 ? -9.148 -4.485 16.048 1.00 97.50 82 LEU A C 1
ATOM 646 O O . LEU A 1 82 ? -10.035 -4.680 16.879 1.00 97.50 82 LEU A O 1
ATOM 650 N N . GLU A 1 83 ? -7.859 -4.533 16.389 1.00 97.56 83 GLU A N 1
ATOM 651 C CA . GLU A 1 83 ? -7.414 -4.835 17.753 1.00 97.56 83 GLU A CA 1
ATOM 652 C C . GLU A 1 83 ? -7.946 -3.805 18.765 1.00 97.56 83 GLU A C 1
ATOM 654 O O . GLU A 1 83 ? -8.447 -4.158 19.842 1.00 97.56 83 GLU A O 1
ATOM 659 N N . ASN A 1 84 ? -7.884 -2.521 18.410 1.00 97.50 84 ASN A N 1
ATOM 660 C CA . ASN A 1 84 ? -8.408 -1.443 19.239 1.00 97.50 84 ASN A CA 1
ATOM 661 C C . ASN A 1 84 ? -9.928 -1.532 19.393 1.00 97.50 84 ASN A C 1
ATOM 663 O O . ASN A 1 84 ? -10.434 -1.411 20.512 1.00 97.50 84 ASN A O 1
ATOM 667 N N . GLU A 1 85 ? -10.661 -1.812 18.318 1.00 97.06 85 GLU A N 1
ATOM 668 C CA . GLU A 1 85 ? -12.104 -2.028 18.373 1.00 97.06 85 GLU A CA 1
ATOM 669 C C . GLU A 1 85 ? -12.476 -3.200 19.277 1.00 97.06 85 GLU A C 1
ATOM 671 O O . GLU A 1 85 ? -13.387 -3.075 20.096 1.00 97.06 85 GLU A O 1
ATOM 676 N N . LEU A 1 86 ? -11.767 -4.326 19.180 1.00 97.00 86 LEU A N 1
ATOM 677 C CA . LEU A 1 86 ? -11.998 -5.493 20.032 1.00 97.00 86 LEU A CA 1
ATOM 678 C C . LEU A 1 86 ? -11.754 -5.157 21.509 1.00 97.00 86 LEU A C 1
ATOM 680 O O . LEU A 1 86 ? -12.570 -5.491 22.376 1.00 97.00 86 LEU A O 1
ATOM 684 N N . LYS A 1 87 ? -10.672 -4.428 21.811 1.00 97.12 87 LYS A N 1
ATOM 685 C CA . LYS A 1 87 ? -10.375 -3.936 23.167 1.00 97.12 87 LYS A CA 1
ATOM 686 C C . LYS A 1 87 ? -11.470 -2.998 23.682 1.00 97.12 87 LYS A C 1
ATOM 688 O O . LYS A 1 87 ? -11.883 -3.119 24.841 1.00 97.12 87 LYS A O 1
ATOM 693 N N . VAL A 1 88 ? -11.952 -2.077 22.848 1.00 97.50 88 VAL A N 1
ATOM 694 C CA . VAL A 1 88 ? -13.025 -1.132 23.194 1.00 97.50 88 VAL A CA 1
ATOM 695 C C . VAL A 1 88 ? -14.347 -1.866 23.421 1.00 97.50 88 VAL A C 1
ATOM 697 O O . VAL A 1 88 ? -14.962 -1.664 24.470 1.00 97.50 88 VAL A O 1
ATOM 700 N N . LYS A 1 89 ? -14.747 -2.770 22.516 1.00 97.44 89 LYS A N 1
ATOM 701 C CA . LYS A 1 89 ? -15.961 -3.603 22.624 1.00 97.44 89 LYS A CA 1
ATOM 702 C C . LYS A 1 89 ? -15.956 -4.411 23.922 1.00 97.44 89 LYS A C 1
ATOM 704 O O . LYS A 1 89 ? -16.878 -4.278 24.728 1.00 97.44 89 LYS A O 1
ATOM 709 N N . LYS A 1 90 ? -14.860 -5.120 24.219 1.00 97.38 90 LYS A N 1
ATOM 710 C CA . LYS A 1 90 ? -14.697 -5.886 25.468 1.00 97.38 90 LYS A CA 1
ATOM 711 C C . LYS A 1 90 ? -14.849 -5.009 26.717 1.00 97.38 90 LYS A C 1
ATOM 713 O O . LYS A 1 90 ? -15.537 -5.384 27.668 1.00 97.38 90 LYS A O 1
ATOM 718 N N . LYS A 1 91 ? -14.229 -3.822 26.742 1.00 96.69 91 LYS A N 1
ATOM 719 C CA . LYS A 1 91 ? -14.357 -2.878 27.870 1.00 96.69 91 LYS A CA 1
ATOM 720 C C . LYS A 1 91 ? -15.779 -2.320 27.990 1.00 96.69 91 LYS A C 1
ATOM 722 O O . LYS A 1 91 ? -16.287 -2.188 29.106 1.00 96.69 91 LYS A O 1
ATOM 727 N N . ALA A 1 92 ? -16.432 -2.003 26.874 1.00 97.31 92 ALA A N 1
ATOM 728 C CA . ALA A 1 92 ? -17.807 -1.514 26.850 1.00 97.31 92 ALA A CA 1
ATOM 729 C C . ALA A 1 92 ? -18.791 -2.566 27.391 1.00 97.31 92 ALA A C 1
ATOM 731 O O . ALA A 1 92 ? -19.626 -2.246 28.240 1.00 97.31 92 ALA A O 1
ATOM 732 N N . GLU A 1 93 ? -18.639 -3.831 26.994 1.00 97.19 93 GLU A N 1
ATOM 733 C CA . GLU A 1 93 ? -19.434 -4.954 27.504 1.00 97.19 93 GLU A CA 1
ATOM 734 C C . GLU A 1 93 ? -19.264 -5.149 29.015 1.00 97.19 93 GLU A C 1
ATOM 736 O O . GLU A 1 93 ? -20.251 -5.280 29.745 1.00 97.19 93 GLU A O 1
ATOM 741 N N . GLN A 1 94 ? -18.028 -5.086 29.522 1.00 97.12 94 GLN A N 1
ATOM 742 C CA . GLN A 1 94 ? -17.761 -5.169 30.963 1.00 97.12 94 GLN A CA 1
ATOM 743 C C . GLN A 1 94 ? -18.427 -4.024 31.741 1.00 97.12 94 GLN A C 1
ATOM 745 O O . GLN A 1 94 ? -19.024 -4.248 32.803 1.00 97.12 94 GLN A O 1
ATOM 750 N N . ARG A 1 95 ? -18.381 -2.796 31.204 1.00 96.25 95 ARG A N 1
ATOM 751 C CA . ARG A 1 95 ? -19.061 -1.630 31.793 1.00 96.25 95 ARG A CA 1
ATOM 752 C C . ARG A 1 95 ? -20.579 -1.806 31.779 1.00 96.25 95 ARG A C 1
ATOM 754 O O . ARG A 1 95 ? -21.217 -1.560 32.804 1.00 96.25 95 ARG A O 1
ATOM 761 N N . LYS A 1 96 ? -21.155 -2.297 30.674 1.00 97.12 96 LYS A N 1
ATOM 762 C CA . LYS A 1 96 ? -22.593 -2.589 30.548 1.00 97.12 96 LYS A CA 1
ATOM 763 C C . LYS A 1 96 ? -23.039 -3.629 31.578 1.00 97.12 96 LYS A C 1
ATOM 765 O O . LYS A 1 96 ? -23.976 -3.365 32.329 1.00 97.12 96 LYS A O 1
ATOM 770 N N . LYS A 1 97 ? -22.316 -4.747 31.700 1.00 96.88 97 LYS A N 1
ATOM 771 C CA . LYS A 1 97 ? -22.590 -5.804 32.692 1.00 96.88 97 LYS A CA 1
ATOM 772 C C . LYS A 1 97 ? -22.507 -5.281 34.126 1.00 96.88 97 LYS A C 1
ATOM 774 O O . LYS A 1 97 ? -23.358 -5.591 34.957 1.00 96.88 97 LYS A O 1
ATOM 779 N N . THR A 1 98 ? -21.510 -4.451 34.428 1.00 96.31 98 THR A N 1
ATOM 780 C CA . THR A 1 98 ? -21.358 -3.843 35.759 1.00 96.31 98 THR A CA 1
ATOM 781 C C . THR A 1 98 ? -22.493 -2.865 36.068 1.00 96.31 98 THR A C 1
ATOM 783 O O . THR A 1 98 ? -23.043 -2.899 37.169 1.00 96.31 98 THR A O 1
ATOM 786 N N . LYS A 1 99 ? -22.898 -2.030 35.100 1.00 96.75 99 LYS A N 1
ATOM 787 C CA . LYS A 1 99 ? -24.044 -1.116 35.239 1.00 96.75 99 LYS A CA 1
ATOM 788 C C . LYS A 1 99 ? -25.339 -1.890 35.492 1.00 96.75 99 LYS A C 1
ATOM 790 O O . LYS A 1 99 ? -26.053 -1.561 36.434 1.00 96.75 99 LYS A O 1
ATOM 795 N N . GLN A 1 100 ? -25.586 -2.956 34.728 1.00 96.06 100 GLN A N 1
ATOM 796 C CA . GLN A 1 100 ? -26.736 -3.843 34.928 1.00 96.06 100 GLN A CA 1
ATOM 797 C C . GLN A 1 100 ? -26.725 -4.467 36.330 1.00 96.06 100 GLN A C 1
ATOM 799 O O . GLN A 1 100 ? -27.716 -4.374 37.045 1.00 96.06 100 GLN A O 1
ATOM 804 N N . ARG A 1 101 ? -25.595 -5.028 36.787 1.00 95.38 101 ARG A N 1
ATOM 805 C CA . ARG A 1 101 ? -25.469 -5.587 38.150 1.00 95.38 101 ARG A CA 1
ATOM 806 C C . ARG A 1 101 ? -25.780 -4.557 39.240 1.00 95.38 101 ARG A C 1
ATOM 808 O O . ARG A 1 101 ? -26.482 -4.884 40.194 1.00 95.38 101 ARG A O 1
ATOM 815 N N . LYS A 1 102 ? -25.294 -3.318 39.097 1.00 95.81 102 LYS A N 1
ATOM 816 C CA . LYS A 1 102 ? -25.596 -2.221 40.033 1.00 95.81 102 LYS A CA 1
ATOM 817 C C . LYS A 1 102 ? -27.086 -1.872 40.032 1.00 95.81 102 LYS A C 1
ATOM 819 O O . LYS A 1 102 ? -27.669 -1.787 41.107 1.00 95.81 102 LYS A O 1
ATOM 824 N N . GLN A 1 103 ? -27.703 -1.743 38.856 1.00 95.69 103 GLN A N 1
ATOM 825 C CA . GLN A 1 103 ? -29.143 -1.490 38.725 1.00 95.69 103 GLN A CA 1
ATOM 826 C C . GLN A 1 103 ? -29.974 -2.617 39.352 1.00 95.69 103 GLN A C 1
ATOM 828 O O . GLN A 1 103 ? -30.829 -2.345 40.189 1.00 95.69 103 GLN A O 1
ATOM 833 N N . HIS A 1 104 ? -29.675 -3.882 39.045 1.00 94.62 104 HIS A N 1
ATOM 834 C CA . HIS A 1 104 ? -30.359 -5.026 39.655 1.00 94.62 104 HIS A CA 1
ATOM 835 C C . HIS A 1 104 ? -30.173 -5.076 41.176 1.00 94.62 104 HIS A C 1
ATOM 837 O O . HIS A 1 104 ? -31.120 -5.393 41.886 1.00 94.62 104 HIS A O 1
ATOM 843 N N . SER A 1 105 ? -28.984 -4.748 41.694 1.00 94.19 105 SER A N 1
ATOM 844 C CA . SER A 1 105 ? -28.740 -4.674 43.141 1.00 94.19 105 SER A CA 1
ATOM 845 C C . SER A 1 105 ? -29.575 -3.575 43.804 1.00 94.19 105 SER A C 1
ATOM 847 O O . SER A 1 105 ? -30.219 -3.829 44.817 1.00 94.19 105 SER A O 1
ATOM 849 N N . GLN A 1 106 ? -29.638 -2.380 43.206 1.00 95.00 106 GLN A N 1
ATOM 850 C CA . GLN A 1 106 ? -30.481 -1.283 43.693 1.00 95.00 106 GLN A CA 1
ATOM 851 C C . GLN A 1 106 ? -31.970 -1.649 43.668 1.00 95.00 106 GLN A C 1
ATOM 853 O O . GLN A 1 106 ? -32.658 -1.429 44.659 1.00 95.00 106 GLN A O 1
ATOM 858 N N . ILE A 1 107 ? -32.456 -2.255 42.579 1.00 94.31 107 ILE A N 1
ATOM 859 C CA . ILE A 1 107 ? -33.847 -2.723 42.468 1.00 94.31 107 ILE A CA 1
ATOM 860 C C . ILE A 1 107 ? -34.140 -3.783 43.535 1.00 94.31 107 ILE A C 1
ATOM 862 O O . ILE A 1 107 ? -35.146 -3.686 44.226 1.00 94.31 107 ILE A O 1
ATOM 866 N N . ARG A 1 108 ? -33.244 -4.762 43.729 1.00 93.31 108 ARG A N 1
ATOM 867 C CA . ARG A 1 108 ? -33.396 -5.795 44.766 1.00 93.31 108 ARG A CA 1
ATOM 868 C C . ARG A 1 108 ? -33.421 -5.208 46.176 1.00 93.31 108 ARG A C 1
ATOM 870 O O . ARG A 1 108 ? -34.192 -5.693 46.993 1.00 93.31 108 ARG A O 1
ATOM 877 N N . LYS A 1 109 ? -32.595 -4.197 46.473 1.00 94.62 109 LYS A N 1
ATOM 878 C CA . LYS A 1 109 ? -32.616 -3.501 47.771 1.00 94.62 109 LYS A CA 1
ATOM 879 C C . LYS A 1 109 ? -33.954 -2.804 48.003 1.00 94.62 109 LYS A C 1
ATOM 881 O O . LYS A 1 109 ? -34.598 -3.100 48.998 1.00 94.62 109 LYS A O 1
ATOM 886 N N . LYS A 1 110 ? -34.412 -2.000 47.036 1.00 94.19 110 LYS A N 1
ATOM 887 C CA . LYS A 1 110 ? -35.722 -1.331 47.096 1.00 94.19 110 LYS A CA 1
ATOM 888 C C . LYS A 1 110 ? -36.876 -2.322 47.251 1.00 94.19 110 LYS A C 1
ATOM 890 O O . LYS A 1 110 ? -37.774 -2.097 48.046 1.00 94.19 110 LYS A O 1
ATOM 895 N N . LEU A 1 111 ? -36.837 -3.438 46.519 1.00 92.94 111 LEU A N 1
ATOM 896 C CA . LEU A 1 111 ? -37.852 -4.486 46.623 1.00 92.94 111 LEU A CA 1
ATOM 897 C C . LEU A 1 111 ? -37.850 -5.139 48.012 1.00 92.94 111 LEU A C 1
ATOM 899 O O . LEU A 1 111 ? -38.912 -5.356 48.577 1.00 92.94 111 LEU A O 1
ATOM 903 N N . LYS A 1 112 ? -36.672 -5.424 48.584 1.00 94.25 112 LYS A N 1
ATOM 904 C CA . LYS A 1 112 ? -36.556 -5.956 49.951 1.00 94.25 112 LYS A CA 1
ATOM 905 C C . LYS A 1 112 ? -37.056 -4.972 51.006 1.00 94.25 112 LYS A C 1
ATOM 907 O O . LYS A 1 112 ? -37.727 -5.399 51.934 1.00 94.25 112 LYS A O 1
ATOM 912 N N . GLU A 1 113 ? -36.727 -3.689 50.868 1.00 92.38 113 GLU A N 1
ATOM 913 C CA . GLU A 1 113 ? -37.227 -2.625 51.750 1.00 92.38 113 GLU A CA 1
ATOM 914 C C . GLU A 1 113 ? -38.759 -2.554 51.695 1.00 92.38 113 GLU A C 1
ATOM 916 O O . GLU A 1 113 ? -39.397 -2.604 52.741 1.00 92.38 113 GLU A O 1
ATOM 921 N N . ALA A 1 114 ? -39.348 -2.573 50.495 1.00 90.81 114 ALA A N 1
ATOM 922 C CA . ALA A 1 114 ? -40.800 -2.583 50.319 1.00 90.81 114 ALA A CA 1
ATOM 923 C C . ALA A 1 114 ? -41.475 -3.843 50.898 1.00 90.81 114 ALA A C 1
ATOM 925 O O . ALA A 1 114 ? -42.524 -3.739 51.525 1.00 90.81 114 ALA A O 1
ATOM 926 N N . ILE A 1 115 ? -40.880 -5.032 50.719 1.00 89.94 115 ILE A N 1
ATOM 927 C CA . ILE A 1 115 ? -41.393 -6.284 51.309 1.00 89.94 115 ILE A CA 1
ATOM 928 C C . ILE A 1 115 ? -41.342 -6.220 52.839 1.00 89.94 115 ILE A C 1
ATOM 930 O O . ILE A 1 115 ? -42.318 -6.571 53.494 1.00 89.94 115 ILE A O 1
ATOM 934 N N . LYS A 1 116 ? -40.238 -5.729 53.414 1.00 89.50 116 LYS A N 1
ATOM 935 C CA . LYS A 1 116 ? -40.099 -5.588 54.868 1.00 89.50 116 LYS A CA 1
ATOM 936 C C . LYS A 1 116 ? -41.118 -4.600 55.445 1.00 89.50 116 LYS A C 1
ATOM 938 O O . LYS A 1 116 ? -41.700 -4.864 56.490 1.00 89.50 116 LYS A O 1
ATOM 943 N N . GLU A 1 117 ? -41.362 -3.486 54.757 1.00 81.31 117 GLU A N 1
ATOM 944 C CA . GLU A 1 117 ? -42.378 -2.506 55.158 1.00 81.31 117 GLU A CA 1
ATOM 945 C C . GLU A 1 117 ? -43.797 -3.104 55.116 1.00 81.31 117 GLU A C 1
ATOM 947 O O . GLU A 1 117 ? -44.609 -2.837 56.001 1.00 81.31 117 GLU A O 1
ATOM 952 N N . GLN A 1 118 ? -44.089 -3.970 54.139 1.00 77.12 118 GLN A N 1
ATOM 953 C CA . GLN A 1 118 ? -45.352 -4.715 54.077 1.00 77.12 118 GLN A CA 1
ATOM 954 C C . GLN A 1 118 ? -45.478 -5.741 55.215 1.00 77.12 118 GLN A C 1
ATOM 956 O O . GLN A 1 118 ? -46.534 -5.818 55.838 1.00 77.12 118 GLN A O 1
ATOM 961 N N . GLU A 1 119 ? -44.416 -6.488 55.534 1.00 73.06 119 GLU A N 1
ATOM 962 C CA . GLU A 1 119 ? -44.404 -7.431 56.665 1.00 73.06 119 GLU A CA 1
ATOM 963 C C . GLU A 1 119 ? -44.582 -6.725 58.020 1.00 73.06 119 GLU A C 1
ATOM 965 O O . GLU A 1 119 ? -45.312 -7.221 58.878 1.00 73.06 119 GLU A O 1
ATOM 970 N N . GLU A 1 120 ? -43.986 -5.543 58.217 1.00 65.56 120 GLU A N 1
ATOM 971 C CA . GLU A 1 120 ? -44.189 -4.748 59.438 1.00 65.56 120 GLU A CA 1
ATOM 972 C C . GLU A 1 120 ? -45.619 -4.190 59.548 1.00 65.56 120 GLU A C 1
ATOM 974 O O . GLU A 1 120 ? -46.173 -4.143 60.647 1.00 65.56 120 GLU A O 1
ATOM 979 N N . LYS A 1 121 ? -46.262 -3.836 58.425 1.00 63.22 121 LYS A N 1
ATOM 980 C CA . LYS A 1 121 ? -47.679 -3.418 58.388 1.00 63.22 121 LYS A CA 1
ATOM 981 C C . LYS A 1 121 ? -48.650 -4.576 58.643 1.00 63.22 121 LYS A C 1
ATOM 983 O O . LYS A 1 121 ? -49.741 -4.341 59.152 1.00 63.22 121 LYS A O 1
ATOM 988 N N . HIS A 1 122 ? -48.263 -5.805 58.301 1.00 54.75 122 HIS A N 1
ATOM 989 C CA . HIS A 1 122 ? -49.078 -7.013 58.454 1.00 54.75 122 HIS A CA 1
ATOM 990 C C . HIS A 1 122 ? -48.745 -7.826 59.716 1.00 54.75 122 HIS A C 1
ATOM 992 O O . HIS A 1 122 ? -49.125 -8.993 59.806 1.00 54.75 122 HIS A O 1
ATOM 998 N N . LYS A 1 123 ? -48.058 -7.235 60.704 1.00 50.66 123 LYS A N 1
ATOM 999 C CA . LYS A 1 123 ? -47.794 -7.886 61.991 1.00 50.66 123 LYS A CA 1
ATOM 1000 C C . LYS A 1 123 ? -49.120 -8.030 62.766 1.00 50.66 123 LYS A C 1
ATOM 1002 O O . LYS A 1 123 ? -49.678 -7.010 63.175 1.00 50.66 123 LYS A O 1
ATOM 1007 N N . PRO A 1 124 ? -49.658 -9.247 62.976 1.00 49.12 124 PRO A N 1
ATOM 1008 C CA . PRO A 1 124 ? -50.884 -9.420 63.744 1.00 49.12 124 PRO A CA 1
ATOM 1009 C C . PRO A 1 124 ? -50.633 -8.989 65.193 1.00 49.12 124 PRO A C 1
ATOM 1011 O O . PRO A 1 124 ? -49.671 -9.424 65.829 1.00 49.12 124 PRO A O 1
ATOM 1014 N N . THR A 1 125 ? -51.489 -8.117 65.720 1.00 41.53 125 THR A N 1
ATOM 1015 C CA . THR A 1 125 ? -51.538 -7.779 67.144 1.00 41.53 125 THR A CA 1
ATOM 1016 C C . THR A 1 125 ? -51.906 -9.033 67.934 1.00 41.53 125 THR A C 1
ATOM 1018 O O . THR A 1 125 ? -53.069 -9.430 67.978 1.00 41.53 125 THR A O 1
ATOM 1021 N N . THR A 1 126 ? -50.918 -9.683 68.543 1.00 40.28 126 THR A N 1
ATOM 1022 C CA . THR A 1 126 ? -51.133 -10.773 69.497 1.00 40.28 126 THR A CA 1
ATOM 1023 C C . THR A 1 126 ? -51.569 -10.182 70.838 1.00 40.28 126 THR A C 1
ATOM 1025 O O . THR A 1 126 ? -50.732 -9.864 71.681 1.00 40.28 126 THR A O 1
ATOM 1028 N N . THR A 1 127 ? -52.881 -10.020 71.028 1.00 36.41 127 THR A N 1
ATOM 1029 C CA . THR A 1 127 ? -53.485 -10.018 72.365 1.00 36.41 127 THR A CA 1
ATOM 1030 C C . THR A 1 127 ? -53.442 -11.450 72.883 1.00 36.41 127 THR A C 1
ATOM 1032 O O . THR A 1 127 ? -53.983 -12.363 72.261 1.00 36.41 127 THR A O 1
ATOM 1035 N N . THR A 1 128 ? -52.763 -11.628 74.012 1.00 46.94 128 THR A N 1
ATOM 1036 C CA . THR A 1 128 ? -52.741 -12.833 74.839 1.00 46.94 128 THR A CA 1
ATOM 1037 C C . THR A 1 128 ? -54.136 -13.440 74.993 1.00 46.94 128 THR A C 1
ATOM 1039 O O . THR A 1 128 ? -55.026 -12.821 75.569 1.00 46.94 128 THR A O 1
ATOM 1042 N N . SER A 1 129 ? -54.306 -14.676 74.535 1.00 37.69 129 SER A N 1
ATOM 1043 C CA . SER A 1 129 ? -55.217 -15.627 75.170 1.00 37.69 129 SER A CA 1
ATOM 1044 C C . SER A 1 129 ? -54.635 -17.025 75.000 1.00 37.69 129 SER A C 1
ATOM 1046 O O . SER A 1 129 ? -54.628 -17.599 73.913 1.00 37.69 129 SER A O 1
ATOM 1048 N N . ASP A 1 130 ? -54.077 -17.526 76.098 1.00 45.19 130 ASP A N 1
ATOM 1049 C CA . ASP A 1 130 ? -53.815 -18.942 76.290 1.00 45.19 130 ASP A CA 1
ATOM 1050 C C . ASP A 1 130 ? -55.118 -19.722 76.098 1.00 45.19 130 ASP A C 1
ATOM 1052 O O . ASP A 1 130 ? -56.114 -19.472 76.775 1.00 45.19 130 ASP A O 1
ATOM 1056 N N . SER A 1 131 ? -55.101 -20.714 75.217 1.00 41.25 131 SER A N 1
ATOM 1057 C CA . SER A 1 131 ? -55.846 -21.948 75.451 1.00 41.25 131 SER A CA 1
ATOM 1058 C C . SER A 1 131 ? -55.126 -23.090 74.748 1.00 41.25 131 SER A C 1
ATOM 1060 O O . SER A 1 131 ? -55.126 -23.233 73.528 1.00 41.25 131 SER A O 1
ATOM 1062 N N . GLN A 1 132 ? -54.447 -23.892 75.562 1.00 49.91 132 GLN A N 1
ATOM 1063 C CA . GLN A 1 132 ? -54.115 -25.261 75.208 1.00 49.91 132 GLN A CA 1
ATOM 1064 C C . GLN A 1 132 ? -55.421 -25.995 74.879 1.00 49.91 132 GLN A C 1
ATOM 1066 O O . GLN A 1 132 ? -56.396 -25.816 75.604 1.00 49.91 132 GLN A O 1
ATOM 1071 N N . LEU A 1 133 ? -55.423 -26.812 73.821 1.00 42.84 133 LEU A N 1
ATOM 1072 C CA . LEU A 1 133 ? -55.938 -28.190 73.807 1.00 42.84 133 LEU A CA 1
ATOM 1073 C C . LEU A 1 133 ? -55.841 -28.785 72.386 1.00 42.84 133 LEU A C 1
ATOM 1075 O O . LEU A 1 133 ? -56.511 -28.343 71.462 1.00 42.84 133 LEU A O 1
ATOM 1079 N N . ASN A 1 134 ? -54.988 -29.808 72.284 1.00 51.91 134 ASN A N 1
ATOM 1080 C CA . ASN A 1 134 ? -55.135 -31.081 71.569 1.00 51.91 134 ASN A CA 1
ATOM 1081 C C . ASN A 1 134 ? -55.682 -31.107 70.129 1.00 51.91 134 ASN A C 1
ATOM 1083 O O . ASN A 1 134 ? -56.839 -30.790 69.878 1.00 51.91 134 ASN A O 1
ATOM 1087 N N . ASN A 1 135 ? -54.916 -31.727 69.223 1.00 48.66 135 ASN A N 1
ATOM 1088 C CA . ASN A 1 135 ? -55.220 -33.105 68.808 1.00 48.66 135 ASN A CA 1
ATOM 1089 C C . ASN A 1 135 ? -54.078 -33.715 67.983 1.00 48.66 135 ASN A C 1
ATOM 1091 O O . ASN A 1 135 ? -53.756 -33.256 66.887 1.00 48.66 135 ASN A O 1
ATOM 1095 N N . ASP A 1 136 ? -53.516 -34.795 68.524 1.00 56.66 136 ASP A N 1
ATOM 1096 C CA . ASP A 1 136 ? -52.754 -35.794 67.789 1.00 56.66 136 ASP A CA 1
ATOM 1097 C C . ASP A 1 136 ? -53.591 -36.339 66.630 1.00 56.66 136 ASP A C 1
ATOM 1099 O O . ASP A 1 136 ? -54.621 -36.980 66.839 1.00 56.66 136 ASP A O 1
ATOM 1103 N N . ILE A 1 137 ? -53.118 -36.146 65.402 1.00 52.06 137 ILE A N 1
ATOM 1104 C CA . ILE A 1 137 ? -53.570 -36.927 64.253 1.00 52.06 137 ILE A CA 1
ATOM 1105 C C . ILE A 1 137 ? -52.326 -37.478 63.554 1.00 52.06 137 ILE A C 1
ATOM 1107 O O . ILE A 1 137 ? -51.773 -36.925 62.606 1.00 52.06 137 ILE A O 1
ATOM 1111 N N . GLN A 1 138 ? -51.880 -38.614 64.084 1.00 59.34 138 GLN A N 1
ATOM 1112 C CA . GLN A 1 138 ? -51.035 -39.575 63.391 1.00 59.34 138 GLN A CA 1
ATOM 1113 C C . GLN A 1 138 ? -51.815 -40.131 62.190 1.00 59.34 138 GLN A C 1
ATOM 1115 O O . GLN A 1 138 ? -52.672 -41.000 62.352 1.00 59.34 138 GLN A O 1
ATOM 1120 N N . ILE A 1 139 ? -51.512 -39.680 60.970 1.00 53.69 139 ILE A N 1
ATOM 1121 C CA . ILE A 1 139 ? -51.862 -40.438 59.759 1.00 53.69 139 ILE A CA 1
ATOM 1122 C C . ILE A 1 139 ? -50.658 -40.530 58.826 1.00 53.69 139 ILE A C 1
ATOM 1124 O O . ILE A 1 139 ? -50.437 -39.709 57.947 1.00 53.69 139 ILE A O 1
ATOM 1128 N N . LYS A 1 140 ? -49.878 -41.579 59.096 1.00 52.12 140 LYS A N 1
ATOM 1129 C CA . LYS A 1 140 ? -49.420 -42.592 58.138 1.00 52.12 140 LYS A CA 1
ATOM 1130 C C . LYS A 1 140 ? -48.749 -42.081 56.857 1.00 52.12 140 LYS A C 1
ATOM 1132 O O . LYS A 1 140 ? -49.385 -41.732 55.872 1.00 52.12 140 LYS A O 1
ATOM 1137 N N . THR A 1 141 ? -47.431 -42.259 56.849 1.00 51.22 141 THR A N 1
ATOM 1138 C CA . THR A 1 141 ? -46.657 -42.810 55.726 1.00 51.22 141 THR A CA 1
ATOM 1139 C C . THR A 1 141 ? -47.494 -43.682 54.775 1.00 51.22 141 THR A C 1
ATOM 1141 O O . THR A 1 141 ? -48.022 -44.685 55.251 1.00 51.22 141 THR A O 1
ATOM 1144 N N . THR A 1 142 ? -47.573 -43.370 53.470 1.00 50.50 142 THR A N 1
ATOM 1145 C CA . THR A 1 142 ? -47.827 -44.313 52.343 1.00 50.50 142 THR A CA 1
ATOM 1146 C C . THR A 1 142 ? -47.580 -43.595 50.990 1.00 50.50 142 THR A C 1
ATOM 1148 O O . THR A 1 142 ? -48.343 -42.701 50.650 1.00 50.50 142 THR A O 1
ATOM 1151 N N . THR A 1 143 ? -46.489 -43.973 50.294 1.00 53.41 143 THR A N 1
ATOM 1152 C CA . THR A 1 143 ? -46.299 -44.225 48.827 1.00 53.41 143 THR A CA 1
ATOM 1153 C C . THR A 1 143 ? -46.882 -43.221 47.797 1.00 53.41 143 THR A C 1
ATOM 1155 O O . THR A 1 143 ? -48.063 -42.906 47.842 1.00 53.41 143 THR A O 1
ATOM 1158 N N . ASN A 1 144 ? -46.132 -42.696 46.812 1.00 47.81 144 ASN A N 1
ATOM 1159 C CA . ASN A 1 144 ? -45.519 -43.387 45.657 1.00 47.81 144 ASN A CA 1
ATOM 1160 C C . ASN A 1 144 ? -44.429 -42.519 44.999 1.00 47.81 144 ASN A C 1
ATOM 1162 O O . ASN A 1 144 ? -44.666 -41.295 44.890 1.00 47.81 144 ASN A O 1
#